Protein AF-A0A9P0DQR4-F1 (afdb_monomer)

Organism: Phaedon cochleariae (NCBI:txid80249)

Solvent-accessible surface area (backbone atoms only — not comparable to full-atom values): 7274 Å² total; per-residue (Å²): 136,87,92,78,76,81,80,88,78,51,52,69,58,61,23,60,75,35,75,72,28,38,54,51,51,53,32,44,78,70,76,46,76,59,64,68,60,54,32,44,50,55,49,50,61,64,33,68,83,39,80,78,62,79,85,48,73,64,54,52,53,52,52,42,50,46,47,33,76,75,40,74,88,60,64,58,63,60,40,49,35,77,60,46,75,56,96,90,40,80,42,72,62,42,28,52,41,52,52,44,46,53,51,50,52,54,51,34,40,76,69,67,76,35,82,76,79,77,83,127

Foldseek 3Di:
DDPPDPPDQQLLVVLVVDPLSVVQVVCVVVVHHPPLSLLLVLLCVVCVVPVQDDQDPVNQVSSLVNVCVVPVPDDSVQAWDPWDDDPNDIDHIDHSNVVSNVVSNVVCCVVVVDPDDDDD

Structure (mmCIF, N/CA/C/O backbone):
data_AF-A0A9P0DQR4-F1
#
_entry.id   AF-A0A9P0DQR4-F1
#
loop_
_atom_site.group_PDB
_atom_site.id
_atom_site.type_symbol
_atom_site.label_atom_id
_atom_site.label_alt_id
_atom_site.label_comp_id
_atom_site.label_asym_id
_atom_site.label_entity_id
_atom_site.label_seq_id
_atom_site.pdbx_PDB_ins_code
_atom_site.Cartn_x
_atom_site.Cartn_y
_atom_site.Cartn_z
_atom_site.occupancy
_atom_site.B_iso_or_equiv
_atom_site.auth_seq_id
_atom_site.auth_comp_id
_atom_site.auth_asym_id
_atom_site.auth_atom_id
_atom_site.pdbx_PDB_model_num
ATOM 1 N N . MET A 1 1 ? -8.917 -31.478 -14.287 1.00 35.75 1 MET A N 1
ATOM 2 C CA . MET A 1 1 ? -7.831 -30.822 -13.525 1.00 35.75 1 MET A CA 1
ATOM 3 C C . MET A 1 1 ? -8.356 -29.512 -12.957 1.00 35.75 1 MET A C 1
ATOM 5 O O . MET A 1 1 ? -9.041 -28.774 -13.649 1.00 35.75 1 MET A O 1
ATOM 9 N N . THR A 1 2 ? -8.155 -29.316 -11.664 1.00 36.62 2 THR A N 1
ATOM 10 C CA . THR A 1 2 ? -8.890 -28.430 -10.752 1.00 36.62 2 THR A CA 1
ATOM 11 C C . THR A 1 2 ? -8.470 -26.955 -10.871 1.00 36.62 2 THR A C 1
ATOM 13 O O . THR A 1 2 ? -7.399 -26.575 -10.412 1.00 36.62 2 THR A O 1
ATOM 16 N N . TYR A 1 3 ? -9.336 -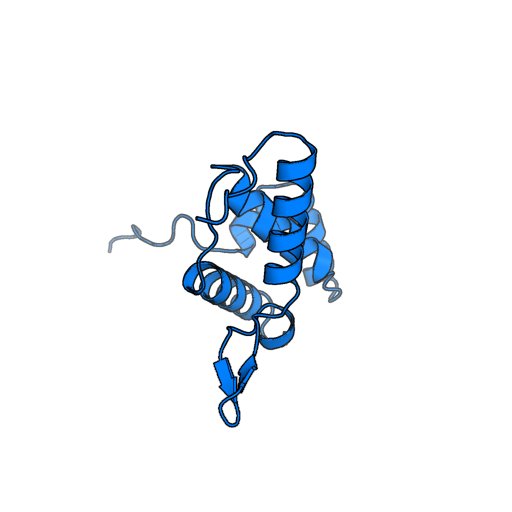26.095 -11.423 1.00 37.81 3 TYR A N 1
ATOM 17 C CA . TYR A 1 3 ? -9.170 -24.627 -11.463 1.00 37.81 3 TYR A CA 1
ATOM 18 C C . TYR A 1 3 ? -9.723 -23.946 -10.195 1.00 37.81 3 TYR A C 1
ATOM 20 O O . TYR A 1 3 ? -10.594 -23.077 -10.246 1.00 37.81 3 TYR A O 1
ATOM 28 N N . LEU A 1 4 ? -9.233 -24.349 -9.024 1.00 43.84 4 LEU A N 1
ATOM 29 C CA . LEU A 1 4 ? -9.581 -23.741 -7.735 1.00 43.84 4 LEU A CA 1
ATOM 30 C C . LEU A 1 4 ? -8.298 -23.211 -7.081 1.00 43.84 4 LEU A C 1
ATOM 32 O O . LEU A 1 4 ? -7.641 -23.923 -6.333 1.00 43.84 4 LEU A O 1
ATOM 36 N N . GLY A 1 5 ? -7.920 -21.965 -7.397 1.00 32.69 5 GLY A N 1
ATOM 37 C CA . GLY A 1 5 ? -6.777 -21.306 -6.741 1.00 32.69 5 GLY A CA 1
ATOM 38 C C . GLY A 1 5 ? -6.441 -19.877 -7.194 1.00 32.69 5 GLY A C 1
ATOM 39 O O . GLY A 1 5 ? -5.855 -19.126 -6.427 1.00 32.69 5 GLY A O 1
ATOM 40 N N . TRP A 1 6 ? -6.849 -19.456 -8.397 1.00 35.00 6 TRP A N 1
ATOM 41 C CA . TRP A 1 6 ? -6.491 -18.138 -8.969 1.00 35.00 6 TRP A CA 1
ATOM 42 C C . TRP A 1 6 ? -7.435 -16.979 -8.608 1.00 35.00 6 TRP A C 1
ATOM 44 O O . TRP A 1 6 ? -7.237 -15.840 -9.032 1.00 35.00 6 TRP A O 1
ATOM 54 N N . LYS A 1 7 ? -8.483 -17.242 -7.825 1.00 43.19 7 LYS A N 1
ATOM 55 C CA . LYS A 1 7 ? -9.439 -16.212 -7.412 1.00 43.19 7 LYS A CA 1
ATOM 56 C C . LYS A 1 7 ? -8.795 -15.319 -6.332 1.00 43.19 7 LYS A C 1
ATOM 58 O O . LYS A 1 7 ? -8.360 -15.820 -5.303 1.00 43.19 7 LYS A O 1
ATOM 63 N N . VAL A 1 8 ? -8.812 -13.996 -6.547 1.00 48.59 8 VAL A N 1
ATOM 64 C CA . VAL A 1 8 ? -8.613 -12.887 -5.571 1.00 48.59 8 VAL A CA 1
ATOM 65 C C . VAL A 1 8 ? -7.222 -12.208 -5.471 1.00 48.59 8 VAL A C 1
ATOM 67 O O . VAL A 1 8 ? -7.170 -11.084 -4.983 1.00 48.59 8 VAL A O 1
ATOM 70 N N . ARG A 1 9 ? -6.104 -12.746 -5.989 1.00 57.81 9 ARG A N 1
ATOM 71 C CA . ARG A 1 9 ? -4.762 -12.114 -5.788 1.00 57.81 9 ARG A CA 1
ATOM 72 C C . ARG A 1 9 ? -4.170 -11.315 -6.956 1.00 57.81 9 ARG A C 1
ATOM 74 O O . ARG A 1 9 ? -3.061 -10.814 -6.848 1.00 57.81 9 ARG A O 1
ATOM 81 N N . ASN A 1 10 ? -4.871 -11.184 -8.078 1.00 83.56 10 ASN A N 1
ATOM 82 C CA . ASN A 1 10 ? -4.315 -10.487 -9.238 1.00 83.56 10 ASN A CA 1
ATOM 83 C C . ASN A 1 10 ? -4.599 -8.973 -9.160 1.00 83.56 10 ASN A C 1
ATOM 85 O O . ASN A 1 10 ? -5.751 -8.557 -9.310 1.00 83.56 10 ASN A O 1
ATOM 89 N N . LEU A 1 11 ? -3.562 -8.149 -8.959 1.00 90.81 11 LEU A N 1
ATOM 90 C CA . LEU A 1 11 ? -3.671 -6.684 -8.907 1.00 90.81 11 LEU A CA 1
ATOM 91 C C . LEU A 1 11 ? -4.377 -6.091 -10.134 1.00 90.81 11 LEU A C 1
ATOM 93 O O . LEU A 1 11 ? -5.221 -5.209 -9.983 1.00 90.81 11 LEU A O 1
ATOM 97 N N . ARG A 1 12 ? -4.114 -6.616 -11.338 1.00 91.75 12 ARG A N 1
ATOM 98 C CA . ARG A 1 12 ? -4.794 -6.182 -12.570 1.00 91.75 12 ARG A CA 1
ATOM 99 C C . ARG A 1 12 ? -6.306 -6.358 -12.456 1.00 91.75 12 ARG A C 1
ATOM 101 O O . ARG A 1 12 ? -7.056 -5.454 -12.806 1.00 91.75 12 ARG A O 1
ATOM 108 N N . HIS A 1 13 ? -6.766 -7.492 -11.927 1.00 91.06 13 HIS A N 1
ATOM 109 C CA . HIS A 1 13 ? -8.194 -7.725 -11.711 1.00 91.06 13 HIS A CA 1
ATOM 110 C C . HIS A 1 13 ? -8.778 -6.757 -10.673 1.00 91.06 13 HIS A C 1
ATOM 112 O O . HIS A 1 13 ? -9.823 -6.162 -10.926 1.00 91.06 13 HIS A O 1
ATOM 118 N N . ARG A 1 14 ? -8.091 -6.546 -9.540 1.00 91.00 14 ARG A N 1
ATOM 119 C CA . ARG A 1 14 ? -8.549 -5.621 -8.482 1.00 91.00 14 ARG A CA 1
ATOM 120 C C . ARG A 1 14 ? -8.690 -4.191 -9.009 1.00 91.00 14 ARG A C 1
ATOM 122 O O . ARG A 1 14 ? -9.700 -3.534 -8.759 1.00 91.00 14 ARG A O 1
ATOM 129 N N . LEU A 1 15 ? -7.735 -3.749 -9.826 1.00 92.81 15 LEU A N 1
ATOM 130 C CA . LEU A 1 15 ? -7.814 -2.465 -10.515 1.00 92.81 15 LEU A CA 1
ATOM 131 C C . LEU A 1 15 ? -8.962 -2.428 -11.540 1.00 92.81 15 LEU A C 1
ATOM 133 O O . LEU A 1 15 ? -9.660 -1.425 -11.638 1.00 92.81 15 LEU A O 1
ATOM 137 N N . PHE A 1 16 ? -9.215 -3.514 -12.271 1.00 92.75 16 PHE A N 1
ATOM 138 C CA . PHE A 1 16 ? -10.269 -3.551 -13.288 1.00 92.75 16 PHE A CA 1
ATOM 139 C C . PHE A 1 16 ? -11.688 -3.438 -12.709 1.00 92.75 16 PHE A C 1
ATOM 141 O O . PHE A 1 16 ? -12.586 -2.935 -13.381 1.00 92.75 16 PHE A O 1
ATOM 148 N N . VAL A 1 17 ? -11.919 -3.882 -11.472 1.00 89.62 17 VAL A N 1
ATOM 149 C CA . VAL A 1 17 ? -13.259 -3.863 -10.857 1.00 89.62 17 VAL A CA 1
ATOM 150 C C . VAL A 1 17 ? -13.694 -2.447 -10.445 1.00 89.62 17 VAL A C 1
ATOM 152 O O . VAL A 1 17 ? -14.876 -2.119 -10.528 1.00 89.62 17 VAL A O 1
ATOM 155 N N . ASN A 1 18 ? -12.763 -1.578 -10.044 1.00 86.25 18 ASN A N 1
ATOM 156 C CA . ASN A 1 18 ? -13.062 -0.236 -9.533 1.00 86.25 18 ASN A CA 1
ATOM 157 C C . ASN A 1 18 ? -12.840 0.848 -10.606 1.00 86.25 18 ASN A C 1
ATOM 159 O O . ASN A 1 18 ? -11.847 0.808 -11.322 1.00 86.25 18 ASN A O 1
ATOM 163 N N . PHE A 1 19 ? -13.706 1.867 -10.684 1.00 90.25 19 PHE A N 1
ATOM 164 C CA . PHE A 1 19 ? -13.532 3.003 -11.605 1.00 90.25 19 PHE A CA 1
ATOM 165 C C . PHE A 1 19 ? -12.152 3.678 -11.487 1.00 90.25 19 PHE A C 1
ATOM 167 O O . PHE A 1 19 ? -11.478 3.878 -12.493 1.00 90.25 19 PHE A O 1
ATOM 174 N N . GLN A 1 20 ? -11.691 3.970 -10.267 1.00 91.56 20 GLN A N 1
ATOM 175 C CA . GLN A 1 20 ? -10.364 4.552 -10.033 1.00 91.56 20 GLN A CA 1
ATOM 176 C C . GLN A 1 20 ? -9.241 3.602 -10.462 1.00 91.56 20 GLN A C 1
ATOM 178 O O . GLN A 1 20 ? -8.242 4.036 -11.032 1.00 91.56 20 GLN A O 1
ATOM 183 N N . GLY A 1 21 ? -9.421 2.301 -10.234 1.00 94.00 21 GLY A N 1
ATOM 184 C CA . GLY A 1 21 ? -8.470 1.289 -10.677 1.00 94.00 21 GLY A CA 1
ATOM 185 C C . GLY A 1 21 ? -8.397 1.183 -12.206 1.00 94.00 21 GLY A C 1
ATOM 186 O O . GLY A 1 21 ? -7.302 1.073 -12.752 1.00 94.00 21 GLY A O 1
ATOM 187 N N . LYS A 1 22 ? -9.525 1.323 -12.916 1.00 94.6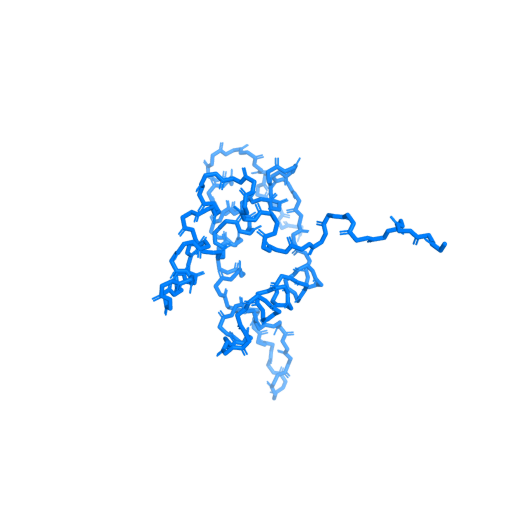9 22 LYS A N 1
ATOM 188 C CA . LYS A 1 22 ? -9.562 1.371 -14.388 1.00 94.69 22 LYS A CA 1
ATOM 189 C C . LYS A 1 22 ? -8.785 2.562 -14.940 1.00 94.69 22 LYS A C 1
ATOM 191 O O . LYS A 1 22 ? -8.083 2.403 -15.932 1.00 94.69 22 LYS A O 1
ATOM 196 N N . LEU A 1 23 ? -8.863 3.727 -14.291 1.00 94.62 2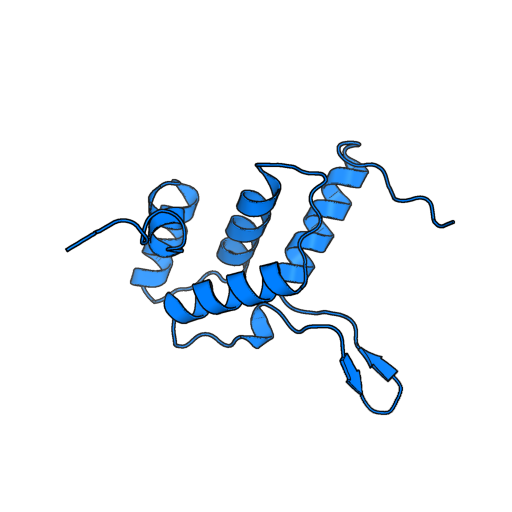3 LEU A N 1
ATOM 197 C CA . LEU A 1 23 ? -8.057 4.893 -14.677 1.00 94.62 23 LEU A CA 1
ATOM 198 C C . LEU A 1 23 ? -6.556 4.619 -14.513 1.00 94.62 23 LEU A C 1
ATOM 200 O O . LEU A 1 23 ? -5.766 4.968 -15.390 1.00 94.62 23 LEU A O 1
ATOM 204 N N . ILE A 1 24 ? -6.165 3.961 -13.417 1.00 95.69 24 ILE A N 1
ATOM 205 C CA . ILE A 1 24 ? -4.773 3.554 -13.188 1.00 95.69 24 ILE A CA 1
ATOM 206 C C . ILE A 1 24 ? -4.315 2.562 -14.265 1.00 95.69 24 ILE A C 1
ATOM 208 O O . ILE A 1 24 ? -3.260 2.775 -14.853 1.00 95.69 24 ILE A O 1
ATOM 212 N N . LEU A 1 25 ? -5.107 1.524 -14.563 1.00 95.00 25 LEU A N 1
ATOM 213 C CA . LEU A 1 25 ? -4.790 0.560 -15.625 1.00 95.00 25 LEU A CA 1
ATOM 214 C C . LEU A 1 25 ? -4.640 1.233 -16.981 1.00 95.00 25 LEU A C 1
ATOM 216 O O . LEU A 1 25 ? -3.649 0.998 -17.657 1.00 95.00 25 LEU A O 1
ATOM 220 N N . HIS A 1 26 ? -5.576 2.109 -17.344 1.00 94.19 26 HIS A N 1
ATOM 221 C CA . HIS A 1 26 ? -5.491 2.837 -18.601 1.00 94.19 26 HIS A CA 1
ATOM 222 C C . HIS A 1 26 ? -4.203 3.664 -18.682 1.00 94.19 26 HIS A C 1
ATOM 224 O O . HIS A 1 26 ? -3.530 3.652 -19.704 1.00 94.19 26 HIS A O 1
ATOM 230 N N . SER A 1 27 ? -3.814 4.324 -17.587 1.00 93.69 27 SER A N 1
ATOM 231 C CA . SER A 1 27 ? -2.577 5.114 -17.542 1.00 93.69 27 SER A CA 1
ATOM 232 C C . SER A 1 27 ? -1.336 4.227 -17.710 1.00 93.69 27 SER A C 1
ATOM 234 O O . SER A 1 27 ? -0.433 4.573 -18.469 1.00 93.69 27 SER A O 1
ATOM 236 N N . ILE A 1 28 ? -1.323 3.051 -17.069 1.00 93.94 28 ILE A N 1
ATOM 237 C CA . ILE A 1 28 ? -0.267 2.039 -17.231 1.00 93.94 28 ILE A CA 1
ATOM 238 C C . ILE A 1 28 ? -0.187 1.562 -18.684 1.00 93.94 28 ILE A C 1
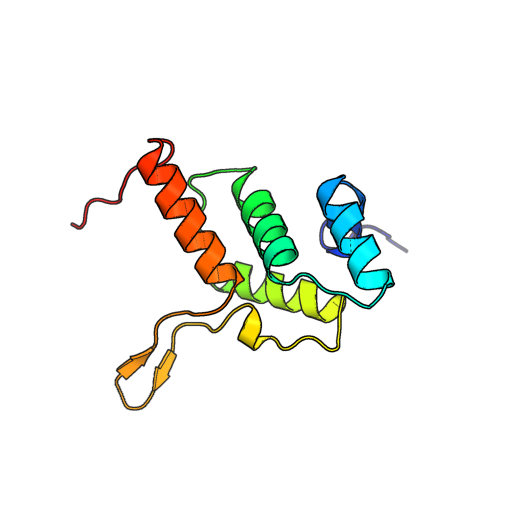ATOM 240 O O . ILE A 1 28 ? 0.909 1.509 -19.234 1.00 93.94 28 ILE A O 1
ATOM 244 N N . ASP A 1 29 ? -1.324 1.266 -19.319 1.00 92.31 29 ASP A N 1
ATOM 245 C CA . ASP A 1 29 ? -1.377 0.826 -20.718 1.00 92.31 29 ASP A CA 1
ATOM 246 C C . ASP A 1 29 ? -0.879 1.928 -21.685 1.00 92.31 29 ASP A C 1
ATOM 248 O O . ASP A 1 29 ? -0.384 1.622 -22.765 1.00 92.31 29 ASP A O 1
ATOM 252 N N . GLN A 1 30 ? -0.954 3.208 -21.294 1.00 93.94 30 GLN A N 1
ATOM 253 C CA . GLN A 1 30 ? -0.344 4.343 -22.011 1.00 93.94 30 GLN A CA 1
ATOM 254 C C . GLN A 1 30 ? 1.140 4.577 -21.654 1.00 93.94 30 GLN A C 1
ATOM 256 O O . GLN A 1 30 ? 1.733 5.565 -22.083 1.00 93.94 30 GLN A O 1
ATOM 261 N N . GLY A 1 31 ? 1.752 3.708 -20.844 1.00 91.19 31 GLY A N 1
ATOM 262 C CA . GLY A 1 31 ? 3.142 3.836 -20.396 1.00 91.19 31 GLY A CA 1
ATOM 263 C C . GLY A 1 31 ? 3.366 4.882 -19.296 1.00 91.19 31 GLY A C 1
ATOM 264 O O . GLY A 1 31 ? 4.510 5.200 -18.972 1.00 91.19 31 GLY A O 1
ATOM 265 N N . VAL A 1 32 ? 2.300 5.419 -18.694 1.00 92.38 32 VAL A N 1
ATOM 266 C CA . VAL A 1 32 ? 2.366 6.458 -17.658 1.00 92.38 32 VAL A CA 1
ATOM 267 C C . VAL A 1 32 ? 1.869 5.906 -16.324 1.00 92.38 32 VAL A C 1
ATOM 269 O O . VAL A 1 32 ? 0.671 5.834 -16.056 1.00 92.38 32 VAL A O 1
ATOM 272 N N . LEU A 1 33 ? 2.792 5.571 -15.420 1.00 93.44 33 LEU A N 1
ATOM 273 C CA . LEU A 1 33 ? 2.427 5.117 -14.078 1.00 93.44 33 LEU A CA 1
ATOM 274 C C . LEU A 1 33 ? 2.413 6.262 -13.057 1.00 93.44 33 LEU A C 1
ATOM 276 O O . LEU A 1 33 ? 3.454 6.739 -12.594 1.00 93.44 33 LEU A O 1
ATOM 280 N N . ASN A 1 34 ? 1.217 6.626 -12.587 1.00 94.81 34 ASN A N 1
ATOM 281 C CA . ASN A 1 34 ? 1.074 7.457 -11.394 1.00 94.81 34 ASN A CA 1
ATOM 282 C C . ASN A 1 34 ? 1.245 6.613 -10.118 1.00 94.81 34 ASN A C 1
ATOM 284 O O . ASN A 1 34 ? 0.282 6.145 -9.505 1.00 94.81 34 ASN A O 1
ATOM 288 N N . ARG A 1 35 ? 2.501 6.452 -9.688 1.00 95.69 35 ARG A N 1
ATOM 289 C CA . ARG A 1 35 ? 2.885 5.638 -8.518 1.00 95.69 35 ARG A CA 1
ATOM 290 C C . ARG A 1 35 ? 2.156 6.031 -7.234 1.00 95.69 35 ARG A C 1
ATOM 292 O O . ARG A 1 35 ? 1.808 5.171 -6.430 1.00 95.69 35 ARG A O 1
ATOM 299 N N . ARG A 1 36 ? 1.905 7.332 -7.036 1.00 95.50 36 ARG A N 1
ATOM 300 C CA . ARG A 1 36 ? 1.204 7.843 -5.846 1.00 95.50 36 ARG A CA 1
ATOM 301 C C . ARG A 1 36 ? -0.264 7.438 -5.848 1.00 95.50 36 ARG A C 1
ATOM 303 O O . ARG A 1 36 ? -0.772 7.048 -4.802 1.00 95.50 36 ARG A O 1
ATOM 310 N N . GLN A 1 37 ? -0.924 7.515 -7.002 1.00 95.56 37 GLN A N 1
ATOM 311 C CA . GLN A 1 37 ? -2.319 7.106 -7.143 1.00 95.56 37 GLN A CA 1
ATOM 312 C C . GLN A 1 37 ? -2.477 5.596 -6.940 1.00 95.56 37 GLN A C 1
ATOM 314 O O . GLN A 1 37 ? -3.362 5.184 -6.195 1.00 95.56 37 GLN A O 1
ATOM 319 N N . LEU A 1 38 ? -1.581 4.789 -7.517 1.00 96.44 38 LEU A N 1
ATOM 320 C CA . LEU A 1 38 ? -1.568 3.339 -7.311 1.00 96.44 38 LEU A CA 1
ATOM 321 C C . LEU A 1 38 ? -1.352 2.975 -5.835 1.00 96.44 38 LEU A C 1
ATOM 323 O O . LEU A 1 38 ? -2.123 2.207 -5.266 1.00 96.44 38 LEU A O 1
ATOM 327 N N . ALA A 1 39 ? -0.348 3.567 -5.184 1.00 97.06 39 ALA A N 1
ATOM 328 C CA . ALA A 1 39 ? -0.089 3.318 -3.768 1.00 97.06 39 ALA A CA 1
ATOM 329 C C . ALA A 1 39 ? -1.274 3.728 -2.883 1.00 97.06 39 ALA A C 1
ATOM 331 O O . ALA A 1 39 ? -1.644 2.997 -1.968 1.00 97.06 39 ALA A O 1
ATOM 332 N N . LYS A 1 40 ? -1.896 4.879 -3.167 1.00 96.25 40 LYS A N 1
ATOM 333 C CA . LYS A 1 40 ? -3.102 5.323 -2.466 1.00 96.25 40 LYS A CA 1
ATOM 334 C C . LYS A 1 40 ? -4.234 4.306 -2.621 1.00 96.25 40 LYS A C 1
ATOM 336 O O . LYS A 1 40 ? -4.791 3.900 -1.607 1.00 96.25 40 LYS A O 1
ATOM 341 N N . PHE A 1 41 ? -4.517 3.870 -3.851 1.00 96.06 41 PHE A N 1
ATOM 342 C CA . PHE A 1 41 ? -5.541 2.864 -4.139 1.00 96.06 41 PHE A CA 1
ATOM 343 C C . PHE A 1 41 ? -5.327 1.594 -3.309 1.00 96.06 41 PHE A C 1
ATOM 345 O O . PHE A 1 41 ? -6.240 1.161 -2.615 1.00 96.06 41 PHE A O 1
ATOM 352 N N . LEU A 1 42 ? -4.106 1.048 -3.309 1.00 95.75 42 LEU A N 1
ATOM 353 C CA . LEU A 1 42 ? -3.794 -0.198 -2.603 1.00 95.75 42 LEU A CA 1
ATOM 354 C C . LEU A 1 42 ? -3.948 -0.084 -1.084 1.00 95.75 42 LEU A C 1
ATOM 356 O O . LEU A 1 42 ? -4.479 -0.987 -0.438 1.00 95.75 42 LEU A O 1
ATOM 360 N N . ILE A 1 43 ? -3.497 1.030 -0.503 1.00 96.50 43 ILE A N 1
ATOM 361 C CA . ILE A 1 43 ? -3.634 1.270 0.935 1.00 96.50 43 ILE A CA 1
ATOM 362 C C . ILE A 1 43 ? -5.101 1.479 1.318 1.00 96.50 43 ILE A C 1
ATOM 364 O O . ILE A 1 43 ? -5.548 0.914 2.314 1.00 96.50 43 ILE A O 1
ATOM 368 N N . GLU A 1 44 ? -5.852 2.265 0.547 1.00 94.31 44 GLU A N 1
ATOM 369 C CA . GLU A 1 44 ? -7.274 2.511 0.808 1.00 94.31 44 GLU A CA 1
ATOM 370 C C . GLU A 1 44 ? -8.099 1.230 0.676 1.00 94.31 44 GLU A C 1
ATOM 372 O O . GLU A 1 44 ? -8.910 0.950 1.551 1.00 94.31 44 GLU A O 1
ATOM 377 N N . GLU A 1 45 ? -7.840 0.408 -0.341 1.00 92.81 45 GLU A N 1
ATOM 378 C CA . GLU A 1 45 ? -8.474 -0.902 -0.508 1.00 92.81 45 GLU A CA 1
ATOM 379 C C . GLU A 1 45 ? -8.161 -1.845 0.665 1.00 92.81 45 GLU A C 1
ATOM 381 O O . GLU A 1 45 ? -9.038 -2.550 1.160 1.00 92.81 45 GLU A O 1
ATOM 386 N N . LYS A 1 46 ? -6.918 -1.850 1.167 1.00 92.50 46 LYS A N 1
ATOM 387 C CA . LYS A 1 46 ? -6.554 -2.683 2.322 1.00 92.50 46 LYS A CA 1
ATOM 388 C C . LYS A 1 46 ? -7.265 -2.236 3.601 1.00 92.50 46 LYS A C 1
ATOM 390 O O . LYS A 1 46 ? -7.642 -3.076 4.412 1.00 92.50 46 LYS A O 1
ATOM 395 N N . LEU A 1 47 ? -7.436 -0.926 3.782 1.00 93.06 47 LEU A N 1
ATOM 396 C CA . LEU A 1 47 ? -8.061 -0.326 4.964 1.00 93.06 47 LEU A CA 1
ATOM 397 C C . LEU A 1 47 ? -9.589 -0.222 4.861 1.00 93.06 47 LEU A C 1
ATOM 399 O O . LEU A 1 47 ? -10.235 0.024 5.875 1.00 93.06 47 LEU A O 1
ATOM 403 N N . SER A 1 48 ? -10.188 -0.401 3.678 1.00 90.44 48 SER A N 1
ATOM 404 C CA . SER A 1 48 ? -11.642 -0.283 3.508 1.00 90.44 48 SER A CA 1
ATOM 405 C C . SER A 1 48 ? -12.412 -1.395 4.215 1.00 90.44 48 SER A C 1
ATOM 407 O O . SER A 1 48 ? -13.566 -1.195 4.576 1.00 90.44 48 SER A O 1
ATOM 409 N N . ALA A 1 49 ? -11.783 -2.558 4.409 1.00 86.88 49 ALA A N 1
ATOM 410 C CA . ALA A 1 49 ? -12.362 -3.656 5.178 1.00 86.88 49 ALA A CA 1
ATOM 411 C C . ALA A 1 49 ? -12.351 -3.373 6.691 1.00 86.88 49 ALA A C 1
ATOM 413 O O . ALA A 1 49 ? -13.309 -3.700 7.384 1.00 86.88 49 ALA A O 1
ATOM 414 N N . ASP A 1 50 ? -11.276 -2.760 7.194 1.00 89.50 50 ASP A N 1
ATOM 415 C CA . ASP A 1 50 ? -11.138 -2.352 8.591 1.00 89.50 50 ASP A CA 1
ATOM 416 C C . ASP A 1 50 ? -10.132 -1.195 8.720 1.00 89.50 50 ASP A C 1
ATOM 418 O O . ASP A 1 50 ? -8.926 -1.354 8.512 1.00 89.50 50 ASP A O 1
ATOM 422 N N . VAL A 1 51 ? -10.620 -0.022 9.132 1.00 90.75 51 VAL A N 1
ATOM 423 C CA . VAL A 1 51 ? -9.797 1.183 9.335 1.00 90.75 51 VAL A CA 1
ATOM 424 C C . VAL A 1 51 ? -8.809 1.045 10.501 1.00 90.75 51 VAL A C 1
ATOM 426 O O . VAL A 1 51 ? -7.785 1.739 10.539 1.00 90.75 51 VAL A O 1
ATOM 429 N N . ASN A 1 52 ? -9.081 0.142 11.450 1.00 89.12 52 ASN A N 1
ATOM 430 C CA . ASN A 1 52 ? -8.193 -0.154 12.571 1.00 89.12 52 ASN A CA 1
ATOM 431 C C . ASN A 1 52 ? -7.062 -1.112 12.189 1.00 89.12 52 ASN A C 1
ATOM 433 O O . ASN A 1 52 ? -6.057 -1.148 12.913 1.00 89.12 52 ASN A O 1
ATOM 437 N N . MET A 1 53 ? -7.173 -1.800 11.047 1.00 91.25 53 MET A N 1
ATOM 438 C CA . MET A 1 53 ? -6.206 -2.784 10.579 1.00 91.25 53 MET A CA 1
ATOM 439 C C . MET A 1 53 ? -4.782 -2.220 10.570 1.00 91.25 53 MET A C 1
ATOM 441 O O . MET A 1 53 ? -4.500 -1.120 10.080 1.00 91.25 53 MET A O 1
ATOM 445 N N . LYS A 1 54 ? -3.850 -3.020 11.096 1.00 91.94 54 LYS A N 1
ATOM 446 C CA . LYS A 1 54 ? -2.414 -2.771 10.965 1.00 91.94 54 LYS A CA 1
ATOM 447 C C . LYS A 1 54 ? -1.899 -3.475 9.714 1.00 91.94 54 LYS A C 1
ATOM 449 O O . LYS A 1 54 ? -1.928 -4.700 9.639 1.00 91.94 54 LYS A O 1
ATOM 454 N N . ILE A 1 55 ? -1.380 -2.705 8.762 1.00 94.12 55 ILE A N 1
ATOM 455 C CA . ILE A 1 55 ? -0.685 -3.257 7.595 1.00 94.12 55 ILE A CA 1
ATOM 456 C C . ILE A 1 55 ? 0.703 -3.722 8.046 1.00 94.12 55 ILE A C 1
ATOM 458 O O . ILE A 1 55 ? 1.515 -2.929 8.527 1.00 94.12 55 ILE A O 1
ATOM 462 N N . THR A 1 56 ? 0.951 -5.027 7.945 1.00 94.56 56 THR A N 1
ATOM 463 C CA . THR A 1 56 ? 2.215 -5.645 8.370 1.00 94.56 56 THR A CA 1
ATOM 464 C C . THR A 1 56 ? 3.308 -5.465 7.317 1.00 94.56 56 THR A 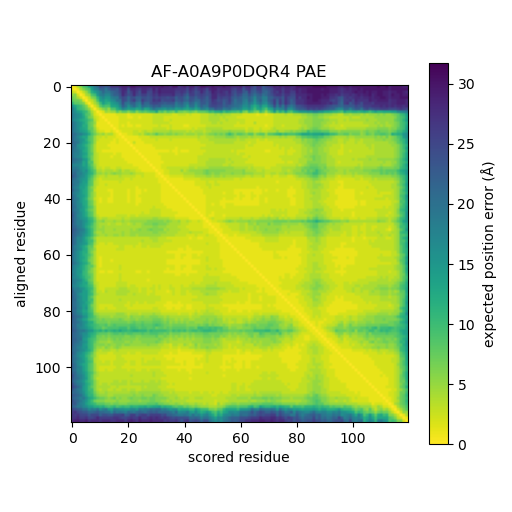C 1
ATOM 466 O O . THR A 1 56 ? 3.021 -5.175 6.157 1.00 94.56 56 THR A O 1
ATOM 469 N N . ARG A 1 57 ? 4.571 -5.706 7.700 1.00 95.25 57 ARG A N 1
ATOM 470 C CA . ARG A 1 57 ? 5.710 -5.754 6.765 1.00 95.25 57 ARG A CA 1
ATOM 471 C C . ARG A 1 57 ? 5.419 -6.660 5.567 1.00 95.25 57 ARG A C 1
ATOM 473 O O . ARG A 1 57 ? 5.571 -6.222 4.434 1.00 95.25 57 ARG A O 1
ATOM 480 N N . LYS A 1 58 ? 4.927 -7.871 5.835 1.00 95.06 58 LYS A N 1
ATOM 481 C CA . LYS A 1 58 ? 4.564 -8.836 4.797 1.00 95.06 58 LYS A CA 1
ATOM 482 C C . LYS A 1 58 ? 3.519 -8.274 3.839 1.00 95.06 58 LYS A C 1
ATOM 484 O O . LYS A 1 58 ? 3.660 -8.428 2.642 1.00 95.06 58 LYS A O 1
ATOM 489 N N . ASN A 1 59 ? 2.511 -7.557 4.341 1.00 95.75 59 ASN A N 1
ATOM 490 C CA . ASN A 1 59 ? 1.517 -6.950 3.455 1.00 95.75 59 ASN A CA 1
ATOM 491 C C . ASN A 1 59 ? 2.123 -5.898 2.522 1.00 95.75 59 ASN A C 1
ATOM 493 O O . ASN A 1 59 ? 1.690 -5.805 1.381 1.00 95.75 59 ASN A O 1
ATOM 497 N N . PHE A 1 60 ? 3.091 -5.107 2.993 1.00 97.44 60 PHE A N 1
ATOM 498 C CA . PHE A 1 60 ? 3.816 -4.180 2.123 1.00 97.44 60 PHE A CA 1
ATOM 499 C C . PHE A 1 60 ? 4.659 -4.915 1.087 1.00 97.44 60 PHE A C 1
ATOM 501 O O . PHE A 1 60 ? 4.605 -4.546 -0.077 1.00 97.44 60 PHE A O 1
ATOM 508 N N . GLU A 1 61 ? 5.391 -5.952 1.492 1.00 96.38 61 GLU A N 1
ATOM 509 C CA . GLU A 1 61 ? 6.181 -6.782 0.576 1.00 96.38 61 GLU A CA 1
ATOM 510 C C . GLU A 1 61 ? 5.284 -7.439 -0.487 1.00 96.38 61 GLU A C 1
ATOM 512 O O . GLU A 1 61 ? 5.564 -7.282 -1.669 1.00 96.38 61 GLU A O 1
ATOM 517 N N . ASP A 1 62 ? 4.155 -8.039 -0.092 1.00 95.69 62 ASP A N 1
ATOM 518 C CA . ASP A 1 62 ? 3.163 -8.617 -1.010 1.00 95.69 62 ASP A CA 1
ATOM 519 C C . ASP A 1 62 ? 2.634 -7.559 -2.003 1.00 95.69 62 ASP A C 1
ATOM 521 O O . ASP A 1 62 ? 2.558 -7.811 -3.201 1.00 95.69 62 ASP A O 1
ATOM 525 N N . MET A 1 63 ? 2.317 -6.342 -1.532 1.00 96.38 63 MET A N 1
ATOM 526 C CA . MET A 1 63 ? 1.893 -5.246 -2.414 1.00 96.38 63 MET A CA 1
ATOM 527 C C . MET A 1 63 ? 2.990 -4.830 -3.399 1.00 96.38 63 MET A C 1
ATOM 529 O O . MET A 1 63 ? 2.672 -4.475 -4.528 1.00 96.38 63 MET A O 1
ATOM 533 N N . VAL A 1 64 ? 4.264 -4.844 -2.993 1.00 97.25 64 VAL A N 1
ATOM 534 C CA . VAL A 1 64 ? 5.374 -4.555 -3.910 1.00 97.25 64 VAL A CA 1
ATOM 535 C C . VAL A 1 64 ? 5.483 -5.636 -4.975 1.00 97.25 64 VAL A C 1
ATOM 537 O O . VAL A 1 64 ? 5.577 -5.281 -6.144 1.00 97.25 64 VAL A O 1
ATOM 540 N N . GLU A 1 65 ? 5.425 -6.917 -4.605 1.00 96.31 65 GLU A N 1
ATOM 541 C CA . GLU A 1 65 ? 5.452 -8.014 -5.585 1.00 96.31 65 GLU A CA 1
ATOM 542 C C . GLU A 1 65 ? 4.332 -7.869 -6.609 1.00 96.31 65 GLU A C 1
ATOM 544 O O . GLU A 1 65 ? 4.584 -7.869 -7.808 1.00 96.31 65 GLU A O 1
ATOM 549 N N . GLU A 1 66 ? 3.108 -7.618 -6.148 1.00 95.38 66 GLU A N 1
ATOM 550 C CA . GLU A 1 66 ? 1.964 -7.436 -7.037 1.00 95.38 66 GLU A CA 1
ATOM 551 C C . GLU A 1 66 ? 2.137 -6.263 -8.021 1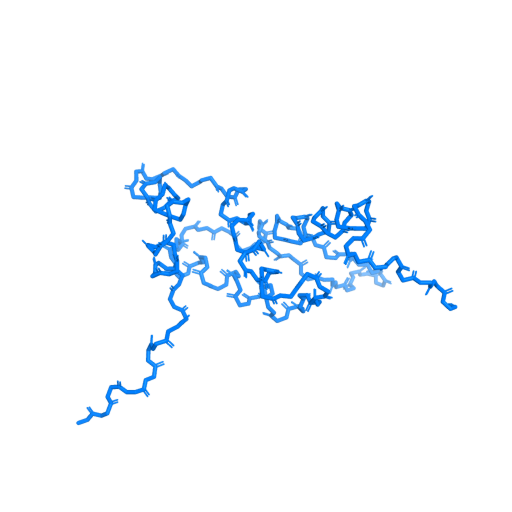.00 95.38 66 GLU A C 1
ATOM 553 O O . GLU A 1 66 ? 1.664 -6.330 -9.158 1.00 95.38 66 GLU A O 1
ATOM 558 N N . ILE A 1 67 ? 2.804 -5.181 -7.602 1.00 95.81 67 ILE A N 1
ATOM 559 C CA . ILE A 1 67 ? 3.111 -4.038 -8.474 1.00 95.81 67 ILE A CA 1
ATOM 560 C C . ILE A 1 67 ? 4.171 -4.413 -9.509 1.00 95.81 67 ILE A C 1
ATOM 562 O O . ILE A 1 67 ? 4.016 -4.047 -10.671 1.00 95.81 67 ILE A O 1
ATOM 566 N N . ILE A 1 68 ? 5.225 -5.127 -9.107 1.00 95.81 68 ILE A N 1
ATOM 567 C CA . ILE A 1 68 ? 6.300 -5.565 -10.007 1.00 95.81 68 ILE A CA 1
ATOM 568 C C . ILE A 1 68 ? 5.770 -6.575 -11.025 1.00 95.81 68 ILE A C 1
ATOM 570 O O . ILE A 1 68 ? 6.073 -6.458 -12.208 1.00 95.81 68 ILE A O 1
ATOM 574 N N . ASP A 1 69 ? 4.912 -7.500 -10.604 1.00 94.00 69 ASP A N 1
ATOM 575 C CA . ASP A 1 69 ? 4.254 -8.446 -11.506 1.00 94.00 69 ASP A CA 1
ATOM 576 C C . ASP A 1 69 ? 3.388 -7.727 -12.554 1.00 94.00 69 ASP A C 1
ATOM 578 O O . ASP A 1 69 ? 3.285 -8.170 -13.699 1.00 94.00 69 ASP A O 1
ATOM 582 N N . LEU A 1 70 ? 2.760 -6.605 -12.180 1.00 93.31 70 LEU A N 1
ATOM 583 C CA . LEU A 1 70 ? 1.958 -5.791 -13.095 1.00 93.31 70 LEU A CA 1
ATOM 584 C C . LEU A 1 70 ? 2.814 -4.893 -14.002 1.00 93.31 70 LEU A C 1
ATOM 586 O O . LEU A 1 70 ? 2.465 -4.701 -15.167 1.00 93.31 70 LEU A O 1
ATOM 590 N N . VAL A 1 71 ? 3.889 -4.311 -13.467 1.00 94.19 71 VAL A N 1
ATOM 591 C CA . VAL A 1 71 ? 4.777 -3.364 -14.154 1.00 94.19 71 VAL A CA 1
ATOM 592 C C . VAL A 1 71 ? 6.241 -3.745 -13.867 1.00 94.19 71 VAL A C 1
ATOM 594 O O . VAL A 1 71 ? 6.870 -3.159 -12.982 1.00 94.19 71 VAL A O 1
ATOM 597 N N . PRO A 1 72 ? 6.822 -4.700 -14.621 1.00 93.75 72 PRO A N 1
ATOM 598 C CA . PRO A 1 72 ? 8.131 -5.291 -14.300 1.00 93.75 72 PRO A CA 1
ATOM 599 C C . PRO A 1 72 ? 9.316 -4.321 -14.288 1.00 93.75 72 PRO A C 1
ATOM 601 O O . PRO A 1 72 ? 10.358 -4.619 -13.715 1.00 93.75 72 PRO A O 1
ATOM 604 N N . THR A 1 73 ? 9.176 -3.155 -14.920 1.00 94.62 73 THR A N 1
ATOM 605 C CA . THR A 1 73 ? 10.210 -2.112 -14.977 1.00 94.62 73 THR A CA 1
ATOM 606 C C . THR A 1 73 ? 10.277 -1.247 -13.717 1.00 94.62 73 THR A C 1
ATOM 608 O O . THR A 1 73 ? 11.130 -0.366 -13.621 1.00 94.62 73 THR A O 1
ATOM 611 N N . GLU A 1 74 ? 9.355 -1.428 -12.773 1.00 95.31 74 GLU A N 1
ATOM 612 C CA . GLU A 1 74 ? 9.306 -0.628 -11.557 1.00 95.31 74 GLU A CA 1
ATOM 613 C C . GLU A 1 74 ? 10.412 -0.983 -10.558 1.00 95.31 74 GLU A C 1
ATOM 615 O O . GLU A 1 74 ? 10.859 -2.122 -10.442 1.00 95.31 74 GLU A O 1
ATOM 620 N N . ASN A 1 75 ? 10.838 0.014 -9.778 1.00 95.81 75 ASN A N 1
ATOM 621 C CA . ASN A 1 75 ? 11.803 -0.200 -8.706 1.00 95.81 75 ASN A CA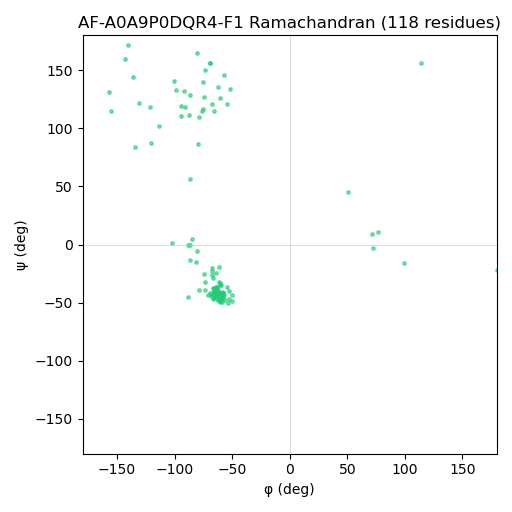 1
ATOM 622 C C . ASN A 1 75 ? 11.079 -0.428 -7.373 1.00 95.81 75 ASN A C 1
ATOM 624 O O . ASN A 1 75 ? 10.407 0.458 -6.843 1.00 95.81 75 ASN A O 1
ATOM 628 N N . ARG A 1 76 ? 11.303 -1.607 -6.792 1.00 97.06 76 ARG A N 1
ATOM 629 C CA . ARG A 1 76 ? 10.765 -2.066 -5.504 1.00 97.06 76 ARG A CA 1
ATOM 630 C C . ARG A 1 76 ? 10.968 -1.064 -4.366 1.00 97.06 76 ARG A C 1
ATOM 632 O O . ARG A 1 76 ? 10.041 -0.802 -3.598 1.00 97.06 76 ARG A O 1
ATOM 639 N N . GLU A 1 77 ? 12.156 -0.467 -4.277 1.00 95.88 77 GLU A N 1
ATOM 640 C CA . GLU A 1 77 ? 12.536 0.430 -3.179 1.00 95.88 77 GLU A CA 1
ATOM 641 C C . GLU A 1 77 ? 11.743 1.745 -3.177 1.00 95.88 77 GLU A C 1
ATOM 643 O O . GLU A 1 77 ? 11.611 2.389 -2.134 1.00 95.88 77 GLU A O 1
ATOM 648 N N . ILE A 1 78 ? 11.151 2.131 -4.313 1.00 97.00 78 ILE A N 1
ATOM 649 C CA . ILE A 1 78 ? 10.253 3.293 -4.388 1.00 97.00 78 ILE A CA 1
ATOM 650 C C . ILE A 1 78 ? 8.996 3.051 -3.540 1.00 97.00 78 ILE A C 1
ATOM 652 O O . ILE A 1 78 ? 8.463 3.966 -2.904 1.00 97.00 78 ILE A O 1
ATOM 656 N N . TYR A 1 79 ? 8.510 1.813 -3.516 1.00 97.88 79 TYR A N 1
ATOM 657 C CA . TYR A 1 79 ? 7.231 1.468 -2.912 1.00 97.88 79 TYR A CA 1
ATOM 658 C C . TYR A 1 79 ? 7.357 1.131 -1.436 1.00 97.88 79 TYR A C 1
ATOM 660 O O . TYR A 1 79 ? 6.560 1.629 -0.633 1.00 97.88 79 TYR A O 1
ATOM 668 N N . TYR A 1 80 ? 8.355 0.326 -1.070 1.00 98.12 80 TYR A N 1
ATOM 669 C CA . TYR A 1 80 ? 8.590 -0.044 0.317 1.00 98.12 80 TYR A CA 1
ATOM 670 C C . TYR A 1 80 ? 10.037 -0.465 0.571 1.00 98.12 80 TYR A C 1
ATOM 672 O O . TYR A 1 80 ? 10.581 -1.336 -0.101 1.00 98.12 80 TYR A O 1
ATOM 680 N N . VAL A 1 81 ? 10.624 0.111 1.617 1.00 96.38 81 VAL A N 1
ATOM 681 C CA . VAL A 1 81 ? 11.889 -0.319 2.209 1.00 96.38 81 VAL A CA 1
ATOM 682 C C . VAL A 1 81 ? 11.614 -0.651 3.676 1.00 96.38 81 VAL A C 1
ATOM 684 O O . VAL A 1 81 ? 11.194 0.239 4.426 1.00 96.38 81 VAL A O 1
ATOM 687 N N . PRO A 1 82 ? 11.821 -1.905 4.115 1.00 94.94 82 PRO A N 1
ATOM 688 C CA . PRO A 1 82 ? 11.589 -2.291 5.499 1.00 94.94 82 PRO A CA 1
ATOM 689 C C . PRO A 1 82 ? 12.620 -1.653 6.435 1.00 94.94 82 PRO A C 1
ATOM 691 O O . PRO A 1 82 ? 13.739 -1.320 6.040 1.00 94.94 82 PRO A O 1
ATOM 694 N N . SER A 1 83 ? 12.260 -1.520 7.713 1.00 94.19 83 SER A N 1
ATOM 695 C CA . SER A 1 83 ? 13.216 -1.093 8.732 1.00 94.19 83 SER A CA 1
ATOM 696 C C . SER A 1 83 ? 14.348 -2.107 8.854 1.00 94.19 83 SER A C 1
ATOM 698 O O . SER A 1 83 ? 14.092 -3.310 8.950 1.00 94.19 83 SER A O 1
ATOM 700 N N . ARG A 1 84 ? 15.583 -1.621 8.925 1.00 92.81 84 ARG A N 1
ATOM 701 C CA . ARG A 1 84 ? 16.791 -2.444 9.048 1.00 92.81 84 ARG A CA 1
ATOM 702 C C . ARG A 1 84 ? 17.805 -1.764 9.955 1.00 92.81 84 ARG A C 1
ATOM 704 O O . ARG A 1 84 ? 17.731 -0.555 10.148 1.00 92.81 84 ARG A O 1
ATOM 711 N N . PHE A 1 85 ? 18.743 -2.523 10.503 1.00 94.25 85 PHE A N 1
ATOM 712 C CA . PHE A 1 85 ? 19.899 -1.950 11.188 1.00 94.25 85 PHE A CA 1
ATOM 713 C C . PHE A 1 85 ? 21.045 -1.792 10.192 1.00 94.25 85 PHE A C 1
ATOM 715 O O . PHE A 1 85 ? 21.327 -2.714 9.431 1.00 94.25 85 PHE A O 1
ATOM 722 N N . VAL A 1 86 ? 21.664 -0.616 10.181 1.00 92.06 86 VAL A N 1
ATOM 723 C CA . VAL A 1 86 ? 22.859 -0.301 9.390 1.00 92.06 86 VAL A CA 1
ATOM 724 C C . VAL A 1 86 ? 23.842 0.358 10.347 1.00 92.06 86 VAL A C 1
ATOM 726 O O . VAL A 1 86 ? 23.478 1.331 11.006 1.00 92.06 86 VAL A O 1
ATOM 729 N N . ASP A 1 87 ? 25.035 -0.216 10.493 1.00 93.38 87 ASP A N 1
ATOM 730 C CA . ASP A 1 87 ? 26.095 0.270 11.392 1.00 93.38 87 ASP A CA 1
ATOM 731 C C . ASP A 1 87 ? 25.611 0.527 12.831 1.00 93.38 87 ASP A C 1
ATOM 733 O O . ASP A 1 87 ? 25.830 1.582 13.426 1.00 93.38 87 ASP A O 1
ATOM 737 N N . GLY A 1 88 ? 24.842 -0.422 13.375 1.00 92.69 88 GLY A N 1
ATOM 738 C CA . GLY A 1 88 ? 24.256 -0.325 14.717 1.00 92.69 88 GLY A CA 1
ATOM 739 C C . GLY A 1 88 ? 23.104 0.683 14.850 1.00 92.69 88 GLY A C 1
ATOM 740 O O . GLY A 1 88 ? 22.477 0.757 15.906 1.00 92.69 88 GLY A O 1
ATOM 741 N N . ARG A 1 89 ? 22.758 1.428 13.792 1.00 91.88 89 ARG A N 1
ATOM 742 C CA . ARG A 1 89 ? 21.651 2.395 13.784 1.00 91.88 89 ARG A CA 1
ATOM 743 C C . ARG A 1 89 ? 20.399 1.795 13.159 1.00 91.88 89 ARG A C 1
ATOM 745 O O . ARG A 1 89 ? 20.435 1.214 12.075 1.00 91.88 89 ARG A O 1
ATOM 752 N N . LYS A 1 90 ? 19.256 1.978 13.827 1.00 92.75 90 LYS A N 1
ATOM 753 C CA . LYS A 1 90 ? 17.954 1.561 13.298 1.00 92.75 90 LYS A CA 1
ATOM 754 C C . LYS A 1 90 ? 17.483 2.538 12.222 1.00 92.75 90 LYS A C 1
ATOM 756 O O . LYS A 1 90 ? 17.158 3.686 12.512 1.00 92.75 90 LYS A O 1
ATOM 761 N N . MET A 1 91 ? 17.375 2.050 10.996 1.00 93.19 91 MET A N 1
ATOM 762 C CA . MET A 1 91 ? 16.753 2.750 9.880 1.00 93.19 91 MET A CA 1
ATOM 763 C C . MET A 1 91 ? 15.250 2.475 9.879 1.00 93.19 91 MET A C 1
ATOM 765 O O . MET A 1 91 ? 14.817 1.322 9.930 1.00 93.19 91 MET A O 1
ATOM 769 N N . SER A 1 92 ? 14.449 3.537 9.825 1.00 92.56 92 SER A N 1
ATOM 770 C CA . SER A 1 92 ? 12.987 3.446 9.731 1.00 92.56 92 SER A CA 1
ATOM 771 C C . SER A 1 92 ? 12.530 2.905 8.376 1.00 92.56 92 SER A C 1
ATOM 773 O O . SER A 1 92 ? 13.230 3.062 7.375 1.00 92.56 92 SER A O 1
ATOM 775 N N . CYS A 1 93 ? 11.326 2.326 8.345 1.00 93.38 93 CYS A N 1
ATOM 776 C CA . CYS A 1 93 ? 10.647 1.996 7.093 1.00 93.38 93 CYS A CA 1
ATOM 777 C C . CYS A 1 93 ? 10.470 3.251 6.224 1.00 93.38 93 CYS A C 1
ATOM 779 O O . CYS A 1 93 ? 10.240 4.342 6.756 1.00 93.38 93 CYS A O 1
ATOM 781 N N . LYS A 1 94 ? 10.540 3.085 4.902 1.00 95.12 94 LYS A N 1
ATOM 782 C CA . LYS A 1 94 ? 10.329 4.149 3.907 1.00 95.12 94 LYS A CA 1
ATOM 783 C C . LYS A 1 94 ? 9.542 3.621 2.705 1.00 95.12 94 LYS A C 1
ATOM 785 O O . LYS A 1 94 ? 9.329 2.416 2.591 1.00 95.12 94 LYS A O 1
ATOM 790 N N . GLY A 1 95 ? 9.140 4.523 1.813 1.00 97.19 95 GLY A N 1
ATOM 791 C CA . GLY A 1 95 ? 8.505 4.197 0.535 1.00 97.19 95 GLY A CA 1
ATOM 792 C C . GLY A 1 95 ? 7.052 4.658 0.461 1.00 97.19 95 GLY A C 1
ATOM 793 O O . GLY A 1 95 ? 6.376 4.830 1.479 1.00 97.19 95 GLY A O 1
ATOM 794 N N . ILE A 1 96 ? 6.565 4.852 -0.766 1.00 97.75 96 ILE A N 1
ATOM 795 C CA . ILE A 1 96 ? 5.283 5.521 -1.031 1.00 97.75 96 ILE A CA 1
ATOM 796 C C . ILE A 1 96 ? 4.094 4.769 -0.405 1.00 97.75 96 ILE A C 1
ATOM 798 O O . ILE A 1 96 ? 3.129 5.410 0.023 1.00 97.75 96 ILE A O 1
ATOM 802 N N . LEU A 1 97 ? 4.143 3.434 -0.307 1.00 98.06 97 LEU A N 1
ATOM 803 C CA . LEU A 1 97 ? 3.089 2.653 0.354 1.00 98.06 97 LEU A CA 1
ATOM 804 C C . LEU A 1 97 ? 3.054 2.937 1.861 1.00 98.06 97 LEU A C 1
ATOM 806 O O . LEU A 1 97 ? 1.989 3.202 2.425 1.00 98.06 97 LEU A O 1
ATOM 810 N N . TYR A 1 98 ? 4.218 2.918 2.514 1.00 97.62 98 TYR A N 1
ATOM 811 C CA . TYR A 1 98 ? 4.325 3.166 3.951 1.00 97.62 98 TYR A CA 1
ATOM 812 C C . TYR A 1 98 ? 3.943 4.606 4.309 1.00 97.62 98 TYR A C 1
ATOM 814 O O . TYR A 1 98 ? 3.224 4.834 5.287 1.00 97.62 98 TYR A O 1
ATOM 822 N N . ASP A 1 99 ? 4.350 5.571 3.485 1.00 96.81 99 ASP A N 1
ATOM 823 C CA . ASP A 1 99 ? 4.004 6.979 3.670 1.00 96.81 99 ASP A CA 1
ATOM 824 C C . ASP A 1 99 ? 2.490 7.201 3.532 1.00 96.81 99 ASP A C 1
ATOM 826 O O . ASP A 1 99 ? 1.879 7.863 4.377 1.00 96.81 99 ASP A O 1
ATOM 830 N N . ASN A 1 100 ? 1.847 6.591 2.525 1.00 96.75 100 ASN A N 1
ATOM 831 C CA . ASN A 1 100 ? 0.388 6.636 2.369 1.00 96.75 100 ASN A CA 1
ATOM 832 C C . ASN A 1 100 ? -0.343 6.009 3.557 1.00 96.75 100 ASN A C 1
ATOM 834 O O . ASN A 1 100 ? -1.328 6.576 4.036 1.00 96.75 100 ASN A O 1
ATOM 838 N N . TYR A 1 101 ? 0.134 4.872 4.063 1.00 97.06 101 TYR A N 1
ATOM 839 C CA . TYR A 1 101 ? -0.423 4.252 5.262 1.00 97.06 101 TYR A CA 1
ATOM 840 C C . TYR A 1 101 ? -0.310 5.180 6.478 1.00 97.06 101 TYR A C 1
ATOM 842 O O . TYR A 1 101 ? -1.312 5.454 7.141 1.00 97.06 101 TYR A O 1
ATOM 850 N N . CYS A 1 102 ? 0.874 5.741 6.734 1.00 95.31 102 CYS A N 1
ATOM 851 C CA . CYS A 1 102 ? 1.088 6.692 7.824 1.00 95.31 102 CYS A CA 1
ATOM 852 C C . CYS A 1 102 ? 0.166 7.915 7.714 1.00 95.31 102 CYS A C 1
ATOM 854 O O . CYS A 1 102 ? -0.407 8.352 8.714 1.00 95.31 102 CYS A O 1
ATOM 856 N N . ASN A 1 103 ? -0.006 8.455 6.506 1.00 95.19 103 ASN A N 1
ATOM 857 C CA . ASN A 1 103 ? -0.872 9.605 6.254 1.00 95.19 103 ASN A CA 1
ATOM 858 C C . ASN A 1 103 ? -2.353 9.272 6.474 1.00 95.19 103 ASN A C 1
ATOM 860 O O . ASN A 1 103 ? -3.054 10.045 7.130 1.00 95.19 103 ASN A O 1
ATOM 864 N N . ASN A 1 104 ? -2.818 8.106 6.016 1.00 94.62 104 ASN A N 1
ATOM 865 C CA . ASN A 1 104 ? -4.178 7.634 6.282 1.00 94.62 104 ASN A CA 1
ATOM 866 C C . ASN A 1 104 ? -4.422 7.435 7.780 1.00 94.62 104 ASN A C 1
ATOM 868 O O . ASN A 1 104 ? -5.413 7.933 8.305 1.00 94.62 104 ASN A O 1
ATOM 872 N N . ARG A 1 105 ? -3.483 6.818 8.508 1.00 94.44 105 ARG A N 1
ATOM 873 C CA . ARG A 1 105 ? -3.587 6.667 9.969 1.00 94.44 105 ARG A CA 1
ATOM 874 C C . ARG A 1 105 ? -3.676 8.024 10.668 1.00 94.44 105 ARG A C 1
ATOM 876 O O . ARG A 1 105 ? -4.552 8.217 11.504 1.00 94.44 105 ARG A O 1
ATOM 883 N N . LYS A 1 106 ? -2.828 8.993 10.305 1.00 93.88 106 LYS A N 1
ATOM 884 C CA . LYS A 1 106 ? -2.910 10.366 10.842 1.00 93.88 106 LYS A CA 1
ATOM 885 C C . LYS A 1 106 ? -4.276 11.002 10.562 1.00 93.88 106 LYS A C 1
ATOM 887 O O . LYS A 1 106 ? -4.854 11.609 11.462 1.00 93.88 106 LYS A O 1
ATOM 892 N N . LYS A 1 107 ? -4.803 10.841 9.344 1.00 94.00 107 LYS A N 1
ATOM 893 C CA . LYS A 1 107 ? -6.126 11.343 8.947 1.00 94.00 107 LYS A CA 1
ATOM 894 C C . LYS A 1 10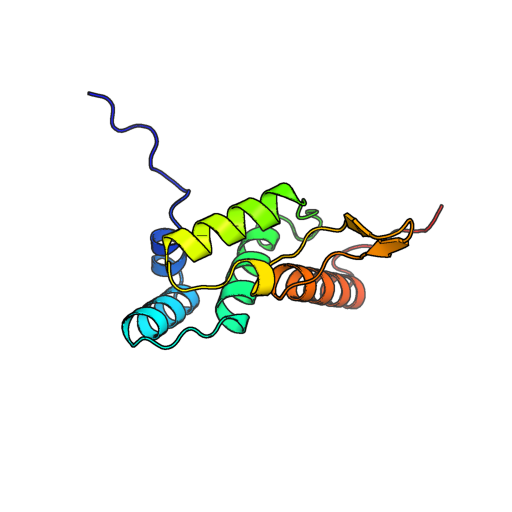7 ? -7.242 10.694 9.768 1.00 94.00 107 LYS A C 1
ATOM 896 O O . LYS A 1 107 ? -8.078 11.409 10.303 1.00 94.00 107 LYS A O 1
ATOM 901 N N . PHE A 1 108 ? -7.237 9.374 9.918 1.00 93.19 108 PHE A N 1
ATOM 902 C CA . PHE A 1 108 ? -8.249 8.650 10.688 1.00 93.19 108 PHE A CA 1
ATOM 903 C C . PHE A 1 108 ? -8.212 9.000 12.178 1.00 93.19 108 PHE A C 1
ATOM 905 O O . PHE A 1 108 ? -9.272 9.185 12.766 1.00 93.19 108 PHE A O 1
ATOM 912 N N . ILE A 1 109 ? -7.023 9.189 12.767 1.00 93.19 109 ILE A N 1
ATOM 913 C CA . ILE A 1 109 ? -6.889 9.701 14.144 1.00 93.19 109 ILE A CA 1
ATOM 914 C C . ILE A 1 109 ? -7.515 11.094 14.251 1.00 93.19 109 ILE A C 1
ATOM 916 O O . ILE A 1 109 ? -8.298 11.348 15.159 1.00 93.19 109 ILE A O 1
ATOM 920 N N . LYS A 1 110 ? -7.194 11.997 13.313 1.00 94.31 110 LYS A N 1
ATOM 921 C CA . LYS A 1 110 ? -7.736 13.364 13.300 1.00 94.31 110 LYS A CA 1
ATOM 922 C C . LYS A 1 110 ? -9.265 13.384 13.183 1.00 94.31 110 LYS A C 1
ATOM 924 O O . LYS A 1 110 ? -9.896 14.273 13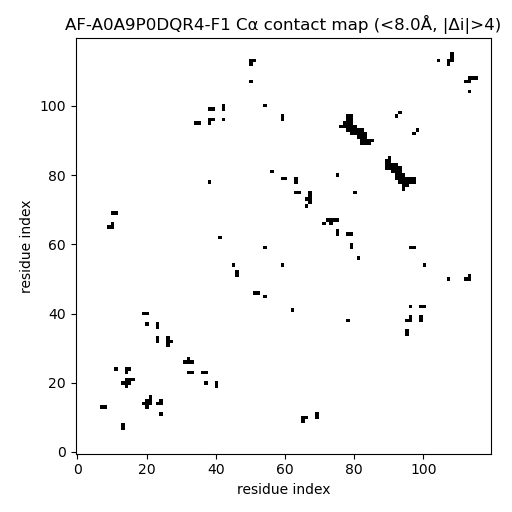.736 1.00 94.31 110 LYS A O 1
ATOM 929 N N . LEU A 1 111 ? -9.840 12.419 12.467 1.00 93.94 111 LEU A N 1
ATOM 930 C CA . LEU A 1 111 ? -11.285 12.264 12.288 1.00 93.94 111 LEU A CA 1
ATOM 931 C C . LEU A 1 111 ? -11.963 11.456 13.410 1.00 93.94 111 LEU A C 1
ATOM 933 O O . LEU A 1 111 ? -13.166 11.237 13.337 1.00 93.94 111 LEU A O 1
ATOM 937 N N . GLY A 1 112 ? -11.220 10.976 14.413 1.00 92.56 112 GLY A N 1
ATOM 938 C CA . GLY A 1 112 ? -11.767 10.151 15.496 1.00 92.56 112 GLY A CA 1
ATOM 939 C C . GLY A 1 112 ? -12.163 8.726 15.086 1.00 92.56 112 GLY A C 1
ATOM 940 O O . GLY A 1 112 ? -12.758 8.013 15.884 1.00 92.56 112 GLY A O 1
ATOM 941 N N . LEU A 1 113 ? -11.815 8.287 13.870 1.00 89.81 113 LEU A N 1
ATOM 942 C CA . LEU A 1 113 ? -12.143 6.949 13.354 1.00 89.81 113 LEU A CA 1
ATOM 943 C C . LEU A 1 113 ? -11.283 5.846 13.978 1.00 89.81 113 LEU A C 1
ATOM 945 O O . LEU A 1 113 ? -11.685 4.687 14.009 1.00 89.81 113 LEU A O 1
ATOM 949 N N . ILE A 1 114 ? -10.089 6.202 14.454 1.00 91.00 114 ILE A N 1
ATOM 950 C CA . ILE A 1 114 ? -9.202 5.306 15.195 1.00 91.00 114 ILE A CA 1
ATOM 951 C C . ILE A 1 114 ? -8.628 6.048 16.400 1.00 91.00 114 ILE A C 1
ATOM 953 O O . ILE A 1 114 ? -8.304 7.237 16.323 1.00 91.00 114 ILE A O 1
ATOM 957 N N . GLN A 1 115 ? -8.453 5.342 17.512 1.00 85.44 115 GLN A N 1
ATOM 958 C CA . GLN A 1 115 ? -7.840 5.933 18.696 1.00 85.44 115 GLN A CA 1
ATOM 959 C C . GLN A 1 115 ? -6.326 6.069 18.509 1.00 85.44 115 GLN A C 1
ATOM 961 O O . GLN A 1 115 ? -5.647 5.185 17.971 1.00 85.44 115 GLN A O 1
ATOM 966 N N . LYS A 1 116 ? -5.769 7.188 18.978 1.00 77.00 116 LYS A N 1
ATOM 967 C CA . LYS A 1 116 ? -4.319 7.337 19.106 1.00 77.00 116 LYS A CA 1
ATOM 968 C C . LYS A 1 116 ? -3.863 6.370 20.196 1.00 77.00 116 LYS A C 1
ATOM 970 O O . LYS A 1 116 ? -4.330 6.472 21.325 1.00 77.00 116 LYS A O 1
ATOM 975 N N . GLY A 1 117 ? -2.973 5.436 19.859 1.00 65.50 117 GLY A N 1
ATOM 976 C CA . GLY A 1 117 ? -2.410 4.530 20.859 1.00 65.50 117 GLY A CA 1
ATOM 977 C C . GLY A 1 117 ? -1.798 5.340 22.001 1.00 65.50 117 GLY A C 1
ATOM 978 O O . GLY A 1 117 ? -0.920 6.172 21.753 1.00 65.50 117 GLY A O 1
ATOM 979 N N . HIS A 1 118 ? -2.285 5.127 23.224 1.00 47.16 118 HIS A N 1
ATOM 980 C CA . HIS A 1 118 ? -1.602 5.597 24.422 1.00 47.16 118 HIS A CA 1
ATOM 981 C C . HIS A 1 118 ? -0.231 4.917 24.454 1.00 47.16 118 HIS A C 1
ATOM 983 O O . HIS A 1 118 ? -0.139 3.696 24.316 1.00 47.16 118 HIS A O 1
ATOM 989 N N . LYS A 1 119 ? 0.842 5.705 24.572 1.00 39.09 119 LYS A N 1
ATOM 990 C CA . LYS A 1 119 ? 2.127 5.142 24.986 1.00 39.09 119 LYS A CA 1
ATOM 991 C C . LYS A 1 119 ? 1.921 4.665 26.424 1.00 39.09 119 LYS A C 1
ATOM 993 O O . LYS A 1 119 ? 1.592 5.497 27.264 1.00 39.09 119 LYS A O 1
ATOM 998 N N . MET A 1 120 ? 2.017 3.354 26.643 1.00 32.06 120 MET A N 1
ATOM 999 C CA . MET A 1 120 ? 2.287 2.815 27.977 1.00 32.06 120 MET A CA 1
ATOM 1000 C C . MET A 1 120 ? 3.720 3.160 28.364 1.00 32.06 120 MET A C 1
ATOM 1002 O O . MET A 1 120 ? 4.568 3.189 27.437 1.00 32.06 120 MET A O 1
#

Sequence (120 aa):
MTYLGWKVRNLRHRLFVNFQGKLILHSIDQGVLNRRQLAKFLIEEKLSADVNMKITRKNFEDMVEEIIDLVPTENREIYYVPSRFVDGRKMSCKGILYDNYCNNRKKFIKLGLIQKGHKM

Mean predicted aligned error: 6.19 Å

Secondary structure (DSSP, 8-state):
----S-SS--HHHHHHHSHHHHHHHHHHHTT---HHHHHHHHHHHHHHS-TTPPPPHHHHHHHHHHHHHH-TTS-HHHH-B--EEETTEEEPPBSHHHHHHHHHHHHHHHTTSSPPPP--

pLDDT: mean 88.21, std 16.44, range [32.06, 98.12]

Nearest PDB structures (foldseek):
  6d1u-assembly3_C  TM=2.751E-01  e=3.444E+00  Escherichia coli O157:H7
  4rwg-assembly2_B  TM=3.067E-01  e=6.160E+00  Escherichia coli K-12

Radius of gyration: 16.21 Å; Cα contacts (8 Å, |Δi|>4): 106; chains: 1; bounding box: 40×44×50 Å